Protein AF-A0A1L0BQW6-F1 (afdb_monomer)

pLDDT: mean 84.34, std 12.9, range [42.44, 96.75]

Radius of gyration: 17.59 Å; Cα contacts (8 Å, |Δi|>4): 128; chains: 1; bounding box: 41×40×47 Å

InterPro domains:
  IPR027417 P-loop containing nucleoside triphosphate hydrolase [G3DSA:3.40.50.300] (2-125)
  IPR031779 Shu complex, component Psy3 [PF16836] (14-110)

Sequence (128 aa):
MDILRGIPNDQDEEISKRHLNTLVVENISAFYWNLATLSSQEKFSWYKGLNNELAQIRKRYGCNVLVTGWDIDFDRGFNARRVIEKAPVALQDLTYLPGELFLGATRIIHYGETTLHFRDKKWRAIDE

Mean predicted aligned error: 7.52 Å

Nearest PDB structures (foldseek):
  3cr7-assembly1_B  TM=4.601E-01  e=2.654E+00  Penicillium chrysogenum
  3cr7-assembly2_D  TM=4.610E-01  e=2.654E+00  Penicillium chrysogenum
  2pez-assembly1_B  TM=4.451E-01  e=3.430E+00  Homo sapiens
  1vlc-assembly1_A-2  TM=3.176E-01  e=5.037E+00  Thermotoga maritima

Structure (mmCIF, N/CA/C/O backbone):
data_AF-A0A1L0BQW6-F1
#
_entry.id   AF-A0A1L0BQW6-F1
#
loop_
_atom_site.group_PDB
_atom_site.id
_atom_site.type_symbol
_atom_site.label_atom_id
_atom_site.label_alt_id
_atom_site.label_comp_id
_atom_site.label_asym_id
_atom_site.label_entity_id
_atom_site.label_seq_id
_atom_site.pdbx_PDB_ins_code
_atom_site.Cartn_x
_atom_site.Cartn_y
_atom_site.Cartn_z
_atom_site.occupancy
_atom_site.B_iso_or_equiv
_atom_site.auth_seq_id
_atom_site.auth_comp_id
_atom_site.auth_asym_id
_atom_site.auth_atom_id
_atom_site.pdbx_PDB_model_num
ATOM 1 N N . MET A 1 1 ? -1.206 24.190 19.398 1.00 42.44 1 MET A N 1
ATOM 2 C CA . MET A 1 1 ? -1.809 23.068 18.651 1.00 42.44 1 MET A CA 1
ATOM 3 C C . MET A 1 1 ? -3.072 23.610 18.031 1.00 42.44 1 MET A C 1
ATOM 5 O O . MET A 1 1 ? -3.998 23.918 18.771 1.00 42.44 1 MET A O 1
ATOM 9 N N . ASP A 1 2 ? -3.067 23.823 16.721 1.00 43.56 2 ASP A N 1
ATOM 10 C CA . ASP A 1 2 ? -4.254 24.310 16.028 1.00 43.56 2 ASP A CA 1
ATOM 11 C C . ASP A 1 2 ? -5.294 23.193 15.972 1.00 43.56 2 ASP A C 1
ATOM 13 O O . ASP A 1 2 ? -5.036 22.102 15.464 1.00 43.56 2 ASP A O 1
ATOM 17 N N . ILE A 1 3 ? -6.465 23.457 16.548 1.00 51.53 3 ILE A N 1
ATOM 18 C CA . ILE A 1 3 ? -7.619 22.567 16.459 1.00 51.53 3 ILE A CA 1
ATOM 19 C C . ILE A 1 3 ? -8.133 22.673 15.022 1.00 51.53 3 ILE A C 1
ATOM 21 O O . ILE A 1 3 ? -8.646 23.717 14.611 1.00 51.53 3 ILE A O 1
ATOM 25 N N . LEU A 1 4 ? -7.964 21.601 14.248 1.00 52.56 4 LEU A N 1
ATOM 26 C CA . LEU A 1 4 ? -8.501 21.493 12.895 1.00 52.56 4 LEU A CA 1
ATOM 27 C C . LEU A 1 4 ? -10.031 21.620 12.960 1.00 52.56 4 LEU A C 1
ATOM 29 O O . LEU A 1 4 ? -10.724 20.764 13.510 1.00 52.56 4 LEU A O 1
ATOM 33 N N . ARG A 1 5 ? -10.561 22.728 12.433 1.00 49.09 5 ARG A N 1
ATOM 34 C CA . ARG A 1 5 ? -12.000 23.018 12.440 1.00 49.09 5 ARG A CA 1
ATOM 35 C C . ARG A 1 5 ? -12.753 21.962 11.632 1.00 49.09 5 ARG A C 1
ATOM 37 O O . ARG A 1 5 ? -12.377 21.673 10.502 1.00 49.09 5 ARG A O 1
ATOM 44 N N . GLY A 1 6 ? -13.837 21.435 12.198 1.00 59.53 6 GLY A N 1
ATOM 45 C CA . GLY A 1 6 ? -14.693 20.443 11.538 1.00 59.53 6 GLY A CA 1
ATOM 46 C C . GLY A 1 6 ? -14.269 18.988 11.741 1.00 59.53 6 GLY A C 1
ATOM 47 O O . GLY A 1 6 ? -14.961 18.106 11.244 1.00 59.53 6 GLY A O 1
ATOM 48 N N . ILE A 1 7 ? -13.190 18.722 12.488 1.00 63.09 7 ILE A N 1
ATOM 49 C CA . ILE A 1 7 ? -12.905 17.377 12.992 1.00 63.09 7 ILE A CA 1
ATOM 50 C C . ILE A 1 7 ? -13.627 17.229 14.331 1.00 63.09 7 ILE A C 1
ATOM 52 O O . ILE A 1 7 ? -13.319 17.975 15.265 1.00 63.09 7 ILE A O 1
ATOM 56 N N . PRO A 1 8 ? -14.595 16.311 14.439 1.00 61.88 8 PRO A N 1
ATOM 57 C CA . PRO A 1 8 ? -15.250 16.074 15.707 1.00 61.88 8 PRO A CA 1
ATOM 58 C C . PRO A 1 8 ? -14.246 15.591 16.756 1.00 61.88 8 PRO A C 1
ATOM 60 O O . PRO A 1 8 ? -13.364 14.785 16.451 1.00 61.88 8 PRO A O 1
ATOM 63 N N . ASN A 1 9 ? -14.363 16.097 17.979 1.00 64.88 9 ASN A N 1
ATOM 64 C CA . ASN A 1 9 ? -13.507 15.679 19.082 1.00 64.88 9 ASN A CA 1
ATOM 65 C C . ASN A 1 9 ? -14.155 14.525 19.864 1.00 64.88 9 ASN A C 1
ATOM 67 O O . ASN A 1 9 ? -15.330 14.204 19.705 1.00 64.88 9 ASN A O 1
ATOM 71 N N . ASP A 1 10 ? -13.366 13.891 20.721 1.00 64.06 10 ASP A N 1
ATOM 72 C CA . ASP A 1 10 ? -13.779 12.792 21.597 1.00 64.06 10 ASP A CA 1
ATOM 73 C C . ASP A 1 10 ? -14.765 13.206 22.705 1.00 64.06 10 ASP A C 1
ATOM 75 O O . ASP A 1 10 ? -15.249 12.351 23.445 1.00 64.06 10 ASP A O 1
ATOM 79 N N . GLN A 1 11 ? -15.089 14.500 22.806 1.00 65.69 11 GLN A N 1
ATOM 80 C CA . GLN A 1 11 ? -16.112 15.025 23.712 1.00 65.69 11 GLN A CA 1
ATOM 81 C C . GLN A 1 11 ? -17.525 14.964 23.112 1.00 65.69 11 GLN A C 1
ATOM 83 O O . GLN A 1 11 ? -18.497 15.218 23.822 1.00 65.69 11 GLN A O 1
ATOM 88 N N . ASP A 1 12 ? -17.656 14.610 21.832 1.00 71.88 12 ASP A N 1
ATOM 89 C CA . ASP A 1 12 ? -18.947 14.365 21.199 1.00 71.88 12 ASP A CA 1
ATOM 90 C C . ASP A 1 12 ? -19.486 12.980 21.607 1.00 71.88 12 ASP A C 1
ATOM 92 O O . ASP A 1 12 ? -18.971 11.927 21.210 1.00 71.88 12 ASP A O 1
ATOM 96 N N . GLU A 1 13 ? -20.539 12.974 22.429 1.00 75.25 13 GLU A N 1
ATOM 97 C CA . GLU A 1 13 ? -21.199 11.756 22.908 1.00 75.25 13 GLU A CA 1
ATOM 98 C C . GLU A 1 13 ? -21.731 10.853 21.790 1.00 75.25 13 GLU A C 1
ATOM 100 O O . GLU A 1 13 ? -21.828 9.636 21.977 1.00 75.25 13 GLU A O 1
ATOM 105 N N . GLU A 1 14 ? -22.111 11.415 20.640 1.00 76.69 14 GLU A N 1
ATOM 106 C CA . GLU A 1 14 ? -22.549 10.590 19.518 1.00 76.69 14 GLU A CA 1
ATOM 107 C C . GLU A 1 14 ? -21.386 9.829 18.894 1.00 76.69 14 GLU A C 1
ATOM 109 O O . GLU A 1 14 ? -21.590 8.771 18.300 1.00 76.69 14 GLU A O 1
ATOM 114 N N . ILE A 1 15 ? -20.171 10.355 19.012 1.00 73.94 15 ILE A N 1
ATOM 115 C CA . ILE A 1 15 ? -18.970 9.789 18.403 1.00 73.94 15 ILE A CA 1
ATOM 116 C C . ILE A 1 15 ? -18.324 8.785 19.335 1.00 73.94 15 ILE A C 1
ATOM 118 O O . ILE A 1 15 ? -17.908 7.723 18.874 1.00 73.94 15 ILE A O 1
ATOM 122 N N . SER A 1 16 ? -18.335 9.051 20.641 1.00 74.81 16 SER A N 1
ATOM 123 C CA . SER A 1 16 ? -17.856 8.096 21.644 1.00 74.81 16 SER A CA 1
ATOM 124 C C . SER A 1 16 ? -18.653 6.783 21.652 1.00 74.81 16 SER A C 1
ATOM 126 O O . SER A 1 16 ? -18.116 5.739 22.020 1.00 74.81 16 SER A O 1
ATOM 128 N N . LYS A 1 17 ? -19.911 6.806 21.187 1.00 83.12 17 LYS A N 1
ATOM 129 C CA . LYS A 1 17 ? -20.774 5.620 21.031 1.00 83.12 17 LYS A CA 1
ATOM 130 C C . LYS A 1 17 ? -20.606 4.903 19.683 1.00 83.12 17 LYS A C 1
ATOM 132 O O . LYS A 1 17 ? -21.176 3.827 19.496 1.00 83.12 17 LYS A O 1
ATOM 137 N N . ARG A 1 18 ? -19.860 5.468 18.726 1.00 84.31 18 ARG A N 1
ATOM 138 C CA . ARG A 1 18 ? -19.668 4.874 17.392 1.00 84.31 18 ARG A CA 1
ATOM 139 C C . ARG A 1 18 ? -18.499 3.895 17.380 1.00 84.31 18 ARG A C 1
ATOM 141 O O . ARG A 1 18 ? -17.503 4.055 18.075 1.00 84.31 18 ARG A O 1
ATOM 148 N N . HIS A 1 19 ? -18.613 2.887 16.521 1.00 87.19 19 HIS A N 1
ATOM 149 C CA . HIS A 1 19 ? -17.546 1.933 16.246 1.00 87.19 19 HIS A CA 1
ATOM 150 C C . HIS A 1 19 ? -16.829 2.313 14.948 1.00 87.19 19 HIS A C 1
ATOM 152 O O . HIS A 1 19 ? -17.467 2.442 13.900 1.00 87.19 19 HIS A O 1
ATOM 158 N N . LEU A 1 20 ? -15.501 2.449 14.994 1.00 90.25 20 LEU A N 1
ATOM 159 C CA . LEU A 1 20 ? -14.702 2.657 13.788 1.00 90.25 20 LEU A CA 1
ATOM 160 C C . LEU A 1 20 ? -14.769 1.395 12.919 1.00 90.25 20 LEU A C 1
ATOM 162 O O . LEU A 1 20 ? -14.152 0.383 13.229 1.00 90.25 20 LEU A O 1
ATOM 166 N N . ASN A 1 21 ? -15.526 1.438 11.824 1.00 94.94 21 ASN A N 1
ATOM 167 C CA . ASN A 1 21 ? -15.643 0.293 10.923 1.00 94.94 21 ASN A CA 1
ATOM 168 C C . ASN A 1 21 ? -14.443 0.172 9.975 1.00 94.94 21 ASN A C 1
ATOM 170 O O . ASN A 1 21 ? -13.903 -0.920 9.816 1.00 94.94 21 ASN A O 1
ATOM 174 N N . THR A 1 22 ? -14.029 1.277 9.353 1.00 96.38 22 THR A N 1
ATOM 175 C CA . THR A 1 22 ? -12.974 1.290 8.333 1.00 96.38 22 THR A CA 1
ATOM 176 C C . THR A 1 22 ? -12.160 2.577 8.427 1.00 96.38 22 THR A C 1
ATOM 178 O O . THR A 1 22 ? -12.727 3.665 8.500 1.00 96.38 22 THR A O 1
ATOM 181 N N . LEU A 1 23 ? -10.835 2.449 8.401 1.00 96.19 23 LEU A N 1
ATOM 182 C CA . LEU A 1 23 ? -9.896 3.539 8.159 1.00 96.19 23 LEU A CA 1
ATOM 183 C C . LEU A 1 23 ? -9.465 3.497 6.690 1.00 96.19 23 LEU A C 1
ATOM 185 O O . LEU A 1 23 ? -8.944 2.481 6.229 1.00 96.19 23 LEU A O 1
ATOM 189 N N . VAL A 1 24 ? -9.649 4.606 5.977 1.00 96.25 24 VAL A N 1
ATOM 190 C CA . VAL A 1 24 ? -9.150 4.785 4.609 1.00 96.25 24 VAL A CA 1
ATOM 191 C C . VAL A 1 24 ? -7.977 5.759 4.641 1.00 96.25 24 VAL A C 1
ATOM 193 O O . VAL A 1 24 ? -8.102 6.863 5.167 1.00 96.25 24 VAL A O 1
ATOM 196 N N . VAL A 1 25 ? -6.838 5.339 4.096 1.00 94.75 25 VAL A N 1
ATOM 197 C CA . VAL A 1 25 ? -5.645 6.168 3.909 1.00 94.75 25 VAL A CA 1
ATOM 198 C C . VAL A 1 25 ? -5.463 6.394 2.417 1.00 94.75 25 VAL A C 1
ATOM 200 O O . VAL A 1 25 ? -5.065 5.484 1.689 1.00 94.75 25 VAL A O 1
ATOM 203 N N . GLU A 1 26 ? -5.759 7.612 1.978 1.00 92.50 26 GLU A N 1
ATOM 204 C CA . GLU A 1 26 ? -5.745 8.013 0.575 1.00 92.50 26 GLU A CA 1
ATOM 205 C C . GLU A 1 26 ? -5.000 9.350 0.418 1.00 92.50 26 GLU A C 1
ATOM 207 O O . GLU A 1 26 ? -5.313 10.308 1.120 1.00 92.50 26 GLU A O 1
ATOM 212 N N . ASN A 1 27 ? -3.988 9.496 -0.444 1.00 89.50 27 ASN A N 1
ATOM 213 C CA . ASN A 1 27 ? -3.287 8.506 -1.273 1.00 89.50 27 ASN A CA 1
ATOM 214 C C . ASN A 1 27 ? -1.810 8.444 -0.848 1.00 89.50 27 ASN A C 1
ATOM 216 O O . ASN A 1 27 ? -1.149 9.477 -0.734 1.00 89.50 27 ASN A O 1
ATOM 220 N N . ILE A 1 28 ? -1.274 7.243 -0.625 1.00 91.69 28 ILE A N 1
ATOM 221 C CA . ILE A 1 28 ? 0.085 7.086 -0.098 1.00 91.69 28 ILE A CA 1
ATOM 222 C C . ILE A 1 28 ? 1.189 7.452 -1.107 1.00 91.69 28 ILE A C 1
ATOM 224 O O . ILE A 1 28 ? 2.270 7.876 -0.691 1.00 91.69 28 ILE A O 1
ATOM 228 N N . SER A 1 29 ? 0.914 7.390 -2.415 1.00 89.44 29 SER A N 1
ATOM 229 C CA . SER A 1 29 ? 1.831 7.866 -3.462 1.00 89.44 29 SER A CA 1
ATOM 230 C C . SER A 1 29 ? 2.107 9.367 -3.357 1.00 89.44 29 SER A C 1
ATOM 232 O O . SER A 1 29 ? 3.174 9.816 -3.770 1.00 89.44 29 SER A O 1
ATOM 234 N N . ALA A 1 30 ? 1.239 10.151 -2.703 1.00 87.75 30 ALA A N 1
ATOM 235 C CA . ALA A 1 30 ? 1.486 11.577 -2.467 1.00 87.75 30 ALA A CA 1
ATOM 236 C C . ALA A 1 30 ? 2.776 11.845 -1.665 1.00 87.75 30 ALA A C 1
ATOM 238 O O . ALA A 1 30 ? 3.382 12.909 -1.788 1.00 87.75 30 ALA A O 1
ATOM 239 N N . PHE A 1 31 ? 3.229 10.876 -0.862 1.00 87.69 31 PHE A N 1
ATOM 240 C CA . PHE A 1 31 ? 4.469 10.984 -0.093 1.00 87.69 31 PHE A CA 1
ATOM 241 C C . PHE A 1 31 ? 5.693 10.473 -0.854 1.00 87.69 31 PHE A C 1
ATOM 243 O O . PHE A 1 31 ? 6.818 10.752 -0.435 1.00 87.69 31 PHE A O 1
ATOM 250 N N . TYR A 1 32 ? 5.504 9.749 -1.962 1.00 84.19 32 TYR A N 1
ATOM 251 C CA . TYR A 1 32 ? 6.583 9.060 -2.666 1.00 84.19 32 TYR A CA 1
ATOM 252 C C . TYR A 1 32 ? 7.725 10.009 -3.031 1.00 84.19 32 TYR A C 1
ATOM 254 O O . TYR A 1 32 ? 8.870 9.754 -2.666 1.00 84.19 32 TYR A O 1
ATOM 262 N N . TRP A 1 33 ? 7.416 11.139 -3.671 1.00 82.25 33 TRP A N 1
ATOM 263 C CA . TRP A 1 33 ? 8.427 12.097 -4.124 1.00 82.25 33 TRP A CA 1
ATOM 264 C C . TRP A 1 33 ? 9.182 12.774 -2.980 1.00 82.25 33 TRP A C 1
ATOM 266 O O . TRP A 1 33 ? 10.390 12.984 -3.082 1.00 82.25 33 TRP A O 1
ATOM 276 N N . ASN A 1 34 ? 8.508 13.037 -1.859 1.00 87.12 34 ASN A N 1
ATOM 277 C CA . ASN A 1 34 ? 9.161 13.581 -0.667 1.00 87.12 34 ASN A CA 1
ATOM 278 C C . ASN A 1 34 ? 10.141 12.557 -0.079 1.00 87.12 34 ASN A C 1
ATOM 280 O O . ASN A 1 34 ? 11.285 12.882 0.240 1.00 87.12 34 ASN A O 1
ATOM 284 N N . LEU A 1 35 ? 9.712 11.296 0.001 1.00 88.06 35 LEU A N 1
ATOM 285 C CA . LEU A 1 35 ? 10.513 10.196 0.532 1.00 88.06 35 LEU A CA 1
ATOM 286 C C . LEU A 1 35 ? 11.604 9.733 -0.444 1.00 88.06 35 LEU A C 1
ATOM 288 O O . LEU A 1 35 ? 12.587 9.130 -0.019 1.00 88.06 35 LEU A O 1
ATOM 292 N N . ALA A 1 36 ? 11.475 10.025 -1.741 1.00 84.69 36 ALA A N 1
ATOM 293 C CA . ALA A 1 36 ? 12.435 9.626 -2.765 1.00 84.69 36 ALA A CA 1
ATOM 294 C C . ALA A 1 36 ? 13.842 10.179 -2.492 1.00 84.69 36 ALA A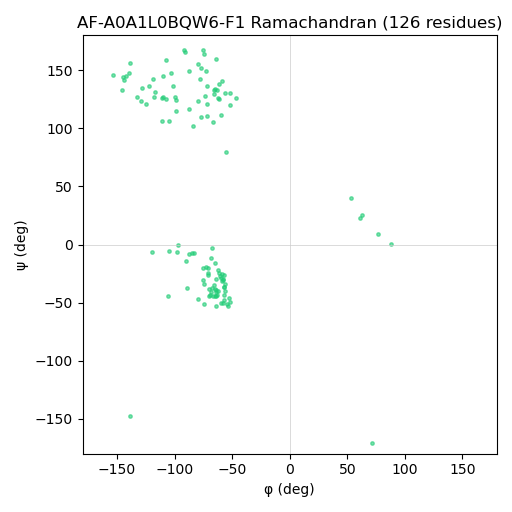 C 1
ATOM 296 O O . ALA A 1 36 ? 14.818 9.489 -2.798 1.00 84.69 36 ALA A O 1
ATOM 297 N N . THR A 1 37 ? 13.926 11.357 -1.864 1.00 88.56 37 THR A N 1
ATOM 298 C CA . THR A 1 37 ? 15.175 12.042 -1.482 1.00 88.56 37 THR A CA 1
ATOM 299 C C . THR A 1 37 ? 15.926 11.376 -0.328 1.00 88.56 37 THR A C 1
ATOM 301 O O . THR A 1 37 ? 17.127 11.592 -0.176 1.00 88.56 37 THR A O 1
ATOM 304 N N . LEU A 1 38 ? 15.242 10.554 0.469 1.00 90.75 38 LEU A N 1
ATOM 305 C CA . LEU A 1 38 ? 15.838 9.853 1.600 1.00 90.75 38 LEU A CA 1
ATOM 306 C C . LEU A 1 38 ? 16.715 8.683 1.127 1.00 90.75 38 LEU A C 1
ATOM 308 O O . LEU A 1 38 ? 16.591 8.182 0.001 1.00 90.75 38 LEU A O 1
ATOM 312 N N . SER A 1 39 ? 17.570 8.179 2.014 1.00 92.31 39 SER A N 1
ATOM 313 C CA . SER A 1 39 ? 18.271 6.917 1.773 1.00 92.31 39 SER A CA 1
ATOM 314 C C . SER A 1 39 ? 17.287 5.739 1.691 1.00 92.31 39 SER A C 1
ATOM 316 O O . SER A 1 39 ? 16.157 5.791 2.188 1.00 92.31 39 SER A O 1
ATOM 318 N N . SER A 1 40 ? 17.711 4.629 1.079 1.00 88.56 40 SER A N 1
ATOM 319 C CA . SER A 1 40 ? 16.892 3.409 1.013 1.00 88.56 40 SER A CA 1
ATOM 320 C C . SER A 1 40 ? 16.495 2.896 2.401 1.00 88.56 40 SER A C 1
ATOM 322 O O . SER A 1 40 ? 15.369 2.442 2.581 1.00 88.56 40 SER A O 1
ATOM 324 N N . GLN A 1 41 ? 17.384 3.018 3.394 1.00 91.06 41 GLN A N 1
ATOM 325 C CA . GLN A 1 41 ? 17.127 2.577 4.767 1.00 91.06 41 GLN A CA 1
ATOM 326 C C . GLN A 1 41 ? 16.084 3.453 5.478 1.00 91.06 41 GLN A C 1
ATOM 328 O O . GLN A 1 41 ? 15.249 2.944 6.230 1.00 91.06 41 GLN A O 1
ATOM 333 N N . GLU A 1 42 ? 16.107 4.763 5.241 1.00 92.75 42 GLU A N 1
ATOM 334 C CA . GLU A 1 42 ? 15.122 5.695 5.796 1.00 92.75 42 GLU A CA 1
ATOM 335 C C . GLU A 1 42 ? 13.748 5.493 5.157 1.00 92.75 42 GLU A C 1
ATOM 337 O O . GLU A 1 42 ? 12.760 5.373 5.881 1.00 92.75 42 GLU A O 1
ATOM 342 N N . LYS A 1 43 ? 13.689 5.340 3.823 1.00 89.94 43 LYS A N 1
ATOM 343 C CA . LYS A 1 43 ? 12.459 4.952 3.108 1.00 89.94 43 LYS A CA 1
ATOM 344 C C . LYS A 1 43 ? 11.873 3.670 3.684 1.00 89.94 43 LYS A C 1
ATOM 346 O O . LYS A 1 43 ? 10.712 3.650 4.086 1.00 89.94 43 LYS A O 1
ATOM 351 N N . PHE A 1 44 ? 12.693 2.623 3.777 1.00 89.06 44 PHE A N 1
ATOM 352 C CA . PHE A 1 44 ? 12.307 1.339 4.360 1.00 89.06 44 PHE A CA 1
ATOM 353 C C . PHE A 1 44 ? 11.697 1.521 5.755 1.00 89.06 44 PHE A C 1
ATOM 355 O O . PHE A 1 44 ? 10.611 1.018 6.041 1.00 89.06 44 PHE A O 1
ATOM 362 N N . SER A 1 45 ? 12.384 2.273 6.618 1.00 92.50 45 SER A N 1
ATOM 363 C CA . SER A 1 45 ? 11.962 2.488 8.004 1.00 92.50 45 SER A CA 1
ATOM 364 C C . SER A 1 45 ? 10.649 3.265 8.088 1.00 92.50 45 SER A C 1
ATOM 366 O O . SER A 1 45 ? 9.797 2.916 8.903 1.00 92.50 45 SER A O 1
ATOM 368 N N . TRP A 1 46 ? 10.449 4.255 7.214 1.00 92.94 46 TRP A N 1
ATOM 369 C CA . TRP A 1 46 ? 9.217 5.037 7.145 1.00 92.94 46 TRP A CA 1
ATOM 370 C C . TRP A 1 46 ? 8.013 4.174 6.744 1.00 92.94 46 TRP A C 1
ATOM 372 O O . TRP A 1 46 ? 7.028 4.116 7.479 1.00 92.94 46 TRP A O 1
ATOM 382 N N . TYR A 1 47 ? 8.108 3.432 5.633 1.00 92.00 47 TYR A N 1
ATOM 383 C CA . TYR A 1 47 ? 6.996 2.600 5.148 1.00 92.00 47 TYR A CA 1
ATOM 384 C C . TYR A 1 47 ? 6.698 1.421 6.078 1.00 92.00 47 TYR A C 1
ATOM 386 O O . TYR A 1 47 ? 5.532 1.095 6.312 1.00 92.00 47 TYR A O 1
ATOM 394 N N . LYS A 1 48 ? 7.735 0.814 6.668 1.00 92.00 48 LYS A N 1
ATOM 395 C CA . LYS A 1 48 ? 7.564 -0.208 7.707 1.00 92.00 48 LYS A CA 1
ATOM 396 C C . LYS A 1 48 ? 6.906 0.371 8.961 1.00 92.00 48 LYS A C 1
ATOM 398 O O . LYS A 1 48 ? 6.039 -0.277 9.542 1.00 92.00 48 LYS A O 1
ATOM 403 N N . GLY A 1 49 ? 7.300 1.579 9.368 1.00 93.69 49 GLY A N 1
ATOM 404 C CA . GLY A 1 49 ? 6.685 2.310 10.475 1.00 93.69 49 GLY A CA 1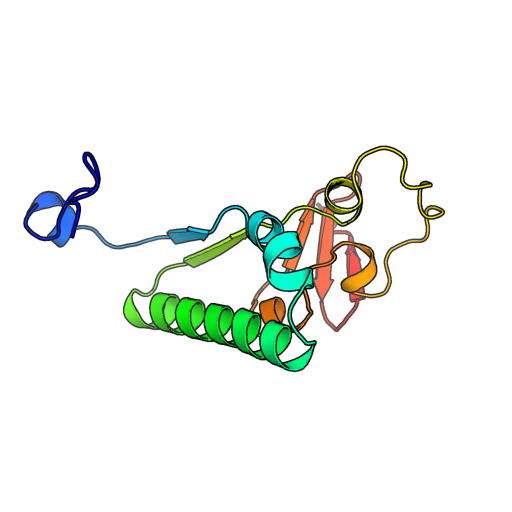
ATOM 405 C C . GLY A 1 49 ? 5.197 2.541 10.234 1.00 93.69 49 GLY A C 1
ATOM 406 O O . GLY A 1 49 ? 4.380 2.150 11.062 1.00 93.69 49 GLY A O 1
ATOM 407 N N . LEU A 1 50 ? 4.838 3.057 9.057 1.00 92.94 50 LEU A N 1
ATOM 408 C CA . LEU A 1 50 ? 3.443 3.232 8.663 1.00 92.94 50 LEU A CA 1
ATOM 409 C C . LEU A 1 50 ? 2.663 1.910 8.697 1.00 92.94 50 LEU A C 1
ATOM 411 O O . LEU A 1 50 ? 1.584 1.858 9.280 1.00 92.94 50 LEU A O 1
ATOM 415 N N . ASN A 1 51 ? 3.205 0.832 8.120 1.00 93.50 51 ASN A N 1
ATOM 416 C CA . ASN A 1 51 ? 2.548 -0.477 8.153 1.00 93.50 51 ASN A CA 1
ATOM 417 C C . ASN A 1 51 ? 2.282 -0.942 9.601 1.00 93.50 51 ASN A C 1
ATOM 419 O O . ASN A 1 51 ? 1.176 -1.388 9.912 1.00 93.50 51 ASN A O 1
ATOM 423 N N . ASN A 1 52 ? 3.259 -0.768 10.499 1.00 94.50 52 ASN A N 1
ATOM 424 C CA . ASN A 1 52 ? 3.116 -1.111 11.914 1.00 94.50 52 ASN A CA 1
ATOM 425 C C . ASN A 1 52 ? 2.029 -0.281 12.612 1.00 94.50 52 ASN A C 1
ATOM 427 O O . ASN A 1 52 ? 1.243 -0.842 13.375 1.00 94.50 52 ASN A O 1
ATOM 431 N N . GLU A 1 53 ? 1.962 1.028 12.362 1.00 95.06 53 GLU A N 1
ATOM 432 C CA . GLU A 1 53 ? 0.922 1.897 12.931 1.00 95.06 53 GLU A CA 1
ATOM 433 C C . GLU A 1 53 ? -0.473 1.499 12.435 1.00 95.06 53 GLU A C 1
ATOM 435 O O . GLU A 1 53 ? -1.404 1.336 13.226 1.00 95.06 53 GLU A O 1
ATOM 440 N N . LEU A 1 54 ? -0.615 1.225 11.137 1.00 95.12 54 LEU A N 1
ATOM 441 C CA . LEU A 1 54 ? -1.874 0.749 10.563 1.00 95.12 54 LEU A CA 1
ATOM 442 C C . LEU A 1 54 ? -2.301 -0.601 11.153 1.00 95.12 54 LEU A C 1
ATOM 444 O O . LEU A 1 54 ? -3.476 -0.797 11.469 1.00 95.12 54 LEU A O 1
ATOM 448 N N . ALA A 1 55 ? -1.356 -1.520 11.366 1.00 94.25 55 ALA A N 1
ATOM 449 C CA . ALA A 1 55 ? -1.625 -2.794 12.025 1.00 94.25 55 ALA A CA 1
ATOM 450 C C . ALA A 1 55 ? -2.062 -2.610 13.490 1.00 94.25 55 ALA A C 1
ATOM 452 O O . ALA A 1 55 ? -2.975 -3.303 13.954 1.00 94.25 55 ALA A O 1
ATOM 453 N N . GLN A 1 56 ? -1.450 -1.666 14.213 1.00 95.69 56 GLN A N 1
ATOM 454 C CA . GLN A 1 56 ? -1.842 -1.319 15.579 1.00 95.69 56 GLN A CA 1
ATOM 455 C C . GLN A 1 56 ? -3.250 -0.723 15.633 1.00 95.69 56 GLN A C 1
ATOM 457 O O . GLN A 1 56 ? -4.045 -1.155 16.468 1.00 95.69 56 GLN A O 1
ATOM 462 N N . ILE A 1 57 ? -3.593 0.196 14.726 1.00 94.38 57 ILE A N 1
ATOM 463 C CA . ILE A 1 57 ? -4.943 0.768 14.615 1.00 94.38 57 ILE A CA 1
ATOM 464 C C . ILE A 1 57 ? -5.960 -0.341 14.330 1.00 94.38 57 ILE A C 1
ATOM 466 O O . ILE A 1 57 ? -6.936 -0.476 15.071 1.00 94.38 57 ILE A O 1
ATOM 470 N N . ARG A 1 58 ? -5.693 -1.194 13.330 1.00 95.06 58 ARG A N 1
ATOM 471 C CA . ARG A 1 58 ? -6.544 -2.346 12.991 1.00 95.06 58 ARG A CA 1
ATOM 472 C C . ARG A 1 58 ? -6.813 -3.224 14.211 1.00 95.06 58 ARG A C 1
ATOM 474 O O . ARG A 1 58 ? -7.947 -3.613 14.464 1.00 95.06 58 ARG A O 1
ATOM 481 N N . LYS A 1 59 ? -5.765 -3.530 14.984 1.00 94.75 59 LYS A N 1
ATOM 482 C CA . LYS A 1 59 ? -5.858 -4.364 16.190 1.00 94.75 59 LYS A CA 1
ATOM 483 C C . LYS A 1 59 ? -6.608 -3.666 17.325 1.00 94.75 59 LYS A C 1
ATOM 485 O O . LYS A 1 59 ? -7.406 -4.309 17.996 1.00 94.75 59 LYS A O 1
ATOM 490 N N . ARG A 1 60 ? -6.330 -2.382 17.562 1.00 94.56 60 ARG A N 1
ATOM 491 C CA . ARG A 1 60 ? -6.905 -1.605 18.667 1.00 94.56 60 ARG A CA 1
ATOM 492 C C . ARG A 1 60 ? -8.396 -1.357 18.480 1.00 94.56 60 ARG A C 1
ATOM 494 O O . ARG A 1 60 ? -9.136 -1.435 19.452 1.00 94.56 60 ARG A O 1
ATOM 5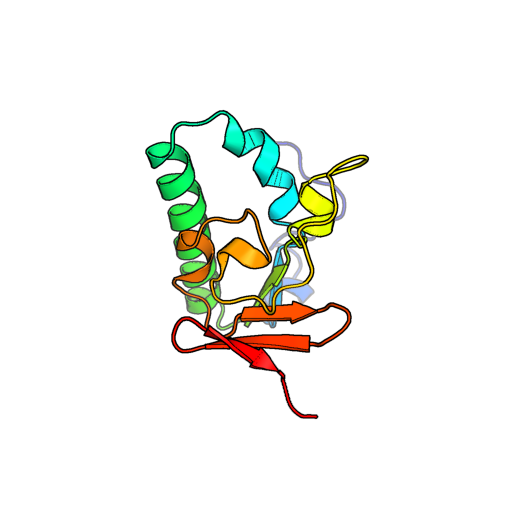0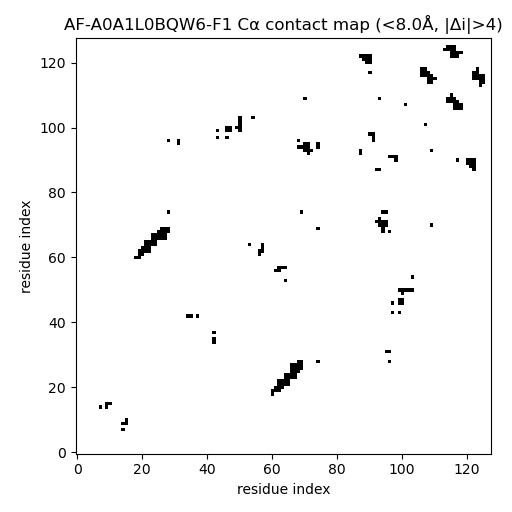1 N N . TYR A 1 61 ? -8.810 -1.052 17.254 1.00 92.75 61 TYR A N 1
ATOM 502 C CA . TYR A 1 61 ? -10.185 -0.659 16.949 1.00 92.75 61 TYR A CA 1
ATOM 503 C C . TYR A 1 61 ? -11.001 -1.755 16.262 1.00 92.75 61 TYR A C 1
ATOM 505 O O . TYR A 1 61 ? -12.184 -1.552 16.032 1.00 92.75 61 TYR A O 1
ATOM 513 N N . GLY A 1 62 ? -10.398 -2.896 15.907 1.00 94.06 62 GLY A N 1
ATOM 514 C CA . GLY A 1 62 ? -11.101 -3.975 15.202 1.00 94.06 62 GLY A CA 1
ATOM 515 C C . GLY A 1 62 ? -11.646 -3.557 13.832 1.00 94.06 62 GLY A C 1
ATOM 516 O O . GLY A 1 62 ? -12.597 -4.160 13.340 1.00 94.06 62 GLY A O 1
ATOM 517 N N . CYS A 1 63 ? -11.078 -2.510 13.231 1.00 95.88 63 CYS A N 1
ATOM 518 C CA . CYS A 1 63 ? -11.556 -1.921 11.987 1.00 95.88 63 CYS A CA 1
ATOM 519 C C . CYS A 1 63 ? -10.882 -2.541 10.756 1.00 95.88 63 CYS A C 1
ATOM 521 O O . CYS A 1 63 ? -9.841 -3.191 10.855 1.00 95.88 63 CYS A O 1
ATOM 523 N N . ASN A 1 64 ? -11.444 -2.301 9.574 1.00 96.75 64 ASN A N 1
ATOM 524 C CA . ASN A 1 64 ? -10.742 -2.516 8.313 1.00 96.75 64 ASN A CA 1
ATOM 525 C C . ASN A 1 64 ? -9.751 -1.374 8.065 1.00 96.75 64 ASN A C 1
ATOM 527 O O . ASN A 1 64 ? -9.987 -0.238 8.471 1.00 96.75 64 ASN A O 1
ATOM 531 N N . VAL A 1 65 ? -8.670 -1.659 7.343 1.00 96.62 65 VAL A N 1
ATOM 532 C CA . VAL A 1 65 ? -7.743 -0.631 6.862 1.00 96.62 65 VAL A CA 1
ATOM 533 C C . VAL A 1 65 ? -7.609 -0.776 5.356 1.00 96.62 65 VAL A C 1
ATOM 535 O O . VAL A 1 65 ? -7.199 -1.832 4.872 1.00 96.62 65 VAL A O 1
ATOM 538 N N . LEU A 1 66 ? -7.954 0.286 4.634 1.00 96.56 66 LEU A N 1
ATOM 539 C CA . LEU A 1 66 ? -7.763 0.412 3.197 1.00 96.56 66 LEU A CA 1
ATOM 540 C C . LEU A 1 66 ? -6.691 1.470 2.945 1.00 96.56 66 LEU A C 1
ATOM 542 O O . LEU A 1 66 ? -6.803 2.592 3.432 1.00 96.56 66 LEU A O 1
ATOM 546 N N . VAL A 1 67 ? -5.661 1.113 2.185 1.00 95.38 67 VAL A N 1
ATOM 547 C CA . VAL A 1 67 ? -4.613 2.043 1.754 1.00 95.38 67 VAL A CA 1
ATOM 548 C C . VAL A 1 67 ? -4.657 2.108 0.240 1.00 95.38 67 VAL A C 1
ATOM 550 O O . VAL A 1 67 ? -4.614 1.063 -0.411 1.00 95.38 67 VAL A O 1
ATOM 553 N N . THR A 1 68 ? -4.747 3.314 -0.309 1.00 95.25 68 THR A N 1
ATOM 554 C CA . THR A 1 68 ? -4.733 3.532 -1.756 1.00 95.25 68 THR A CA 1
ATOM 555 C C . THR A 1 68 ? -3.433 4.202 -2.181 1.00 95.25 68 THR A C 1
ATOM 557 O O . THR A 1 68 ? -2.837 4.992 -1.446 1.00 95.25 68 THR A O 1
ATOM 560 N N . GLY A 1 69 ? -2.974 3.828 -3.369 1.00 93.56 69 GLY A N 1
ATOM 561 C CA . GLY A 1 69 ? -1.779 4.327 -4.031 1.00 93.56 69 GLY A CA 1
ATOM 562 C C . GLY A 1 69 ? -2.087 4.531 -5.506 1.00 93.56 69 GLY A C 1
ATOM 563 O O . GLY A 1 69 ? -3.012 3.909 -6.033 1.00 93.56 69 GLY A O 1
ATOM 564 N N . TRP A 1 70 ? -1.338 5.403 -6.164 1.00 91.50 70 TRP A N 1
ATOM 565 C CA . TRP A 1 70 ? -1.353 5.467 -7.618 1.00 91.50 70 TRP A CA 1
ATOM 566 C C . TRP A 1 70 ? -0.490 4.357 -8.219 1.00 91.50 70 TRP A C 1
ATOM 568 O O . TRP A 1 70 ? 0.409 3.811 -7.566 1.00 91.50 70 TRP A O 1
ATOM 578 N N . ASP A 1 71 ? -0.813 3.989 -9.455 1.00 89.50 71 ASP A N 1
ATOM 579 C CA . ASP A 1 71 ? 0.020 3.077 -10.220 1.00 89.50 71 ASP A CA 1
ATOM 580 C C . ASP A 1 71 ? 1.283 3.791 -10.729 1.00 89.50 71 ASP A C 1
ATOM 582 O O . ASP A 1 71 ? 1.429 5.019 -10.689 1.00 89.50 71 ASP A O 1
ATOM 586 N N . ILE A 1 72 ? 2.225 2.990 -11.214 1.00 87.62 72 ILE A N 1
ATOM 587 C CA . ILE A 1 72 ? 3.485 3.481 -11.775 1.00 87.62 72 ILE A CA 1
ATOM 588 C C . ILE A 1 72 ? 3.272 4.404 -12.985 1.00 87.62 72 ILE A C 1
ATOM 590 O O . ILE A 1 72 ? 4.101 5.272 -13.264 1.00 87.62 72 ILE A O 1
ATOM 594 N N . ASP A 1 73 ? 2.166 4.219 -13.705 1.00 84.69 73 ASP A N 1
ATOM 595 C CA . ASP A 1 73 ? 1.837 4.939 -14.927 1.00 84.69 73 ASP A CA 1
ATOM 596 C C . ASP A 1 73 ? 1.401 6.377 -14.652 1.00 84.69 73 ASP A C 1
ATOM 598 O O . ASP A 1 73 ? 1.727 7.276 -15.437 1.00 84.69 73 ASP A O 1
ATOM 602 N N . PHE A 1 74 ? 0.730 6.596 -13.525 1.00 85.50 74 PHE A N 1
ATOM 603 C CA . PHE A 1 74 ? 0.470 7.912 -12.976 1.00 85.50 74 PHE A CA 1
ATOM 604 C C . PHE A 1 74 ? 1.738 8.497 -12.345 1.00 85.50 74 PHE A C 1
ATOM 606 O O . PHE A 1 74 ? 2.132 9.617 -12.682 1.00 85.50 74 PHE A O 1
ATOM 613 N N . ASP A 1 75 ? 2.408 7.743 -11.463 1.00 82.38 75 ASP A N 1
ATOM 614 C CA . ASP A 1 75 ? 3.523 8.281 -10.679 1.00 82.38 75 ASP A CA 1
ATOM 615 C C . ASP A 1 75 ? 4.716 8.693 -11.557 1.00 82.38 75 ASP A C 1
ATOM 617 O O . ASP A 1 75 ? 5.405 9.650 -11.222 1.00 82.38 75 ASP A O 1
ATOM 621 N N . ARG A 1 76 ? 4.952 8.051 -12.712 1.00 80.75 76 ARG A N 1
ATOM 622 C CA . ARG A 1 76 ? 6.028 8.436 -13.655 1.00 80.75 76 ARG A CA 1
ATOM 623 C C . ARG A 1 76 ? 5.839 9.819 -14.297 1.00 80.75 76 ARG A C 1
ATOM 625 O O . ARG A 1 76 ? 6.792 10.358 -14.862 1.00 80.75 76 ARG A O 1
ATOM 632 N N . GLY A 1 77 ? 4.633 10.382 -14.231 1.00 77.81 77 GLY A N 1
ATOM 633 C CA . GLY A 1 77 ? 4.311 11.703 -14.759 1.00 77.81 77 GLY A CA 1
ATOM 634 C C . GLY A 1 77 ? 4.275 11.808 -16.291 1.00 77.81 77 GLY A C 1
ATOM 635 O O . GLY A 1 77 ? 4.313 10.829 -17.039 1.00 77.81 77 GLY A O 1
ATOM 636 N N . PHE A 1 78 ? 4.166 13.049 -16.769 1.00 61.84 78 PHE A N 1
ATOM 637 C CA . PHE A 1 78 ? 4.019 13.384 -18.187 1.00 61.84 78 PHE A CA 1
ATOM 638 C C . PHE A 1 78 ? 5.337 13.157 -18.960 1.00 61.84 78 PHE A C 1
ATOM 640 O O . PHE A 1 78 ? 6.397 13.572 -18.501 1.00 61.84 78 PHE A O 1
ATOM 647 N N . ASN A 1 79 ? 5.269 12.549 -20.154 1.00 58.44 79 ASN A N 1
ATOM 648 C CA . ASN A 1 79 ? 6.390 12.188 -21.055 1.00 58.44 79 ASN A CA 1
ATOM 649 C C . ASN A 1 79 ? 7.250 10.962 -20.698 1.00 58.44 79 ASN A C 1
ATOM 651 O O . ASN A 1 79 ? 8.248 10.703 -21.381 1.00 58.44 79 ASN A O 1
ATOM 655 N N . ALA A 1 80 ? 6.877 10.152 -19.710 1.00 68.88 80 ALA A N 1
ATOM 656 C CA . ALA A 1 80 ? 7.515 8.849 -19.565 1.00 68.88 80 ALA A CA 1
ATOM 657 C C . ALA A 1 80 ? 7.160 7.957 -20.770 1.00 68.88 80 ALA A C 1
ATOM 659 O O . ALA A 1 80 ? 5.991 7.823 -21.140 1.00 68.88 80 ALA A O 1
ATOM 660 N N . ARG A 1 81 ? 8.167 7.346 -21.413 1.00 64.44 81 ARG A N 1
ATOM 661 C CA . ARG A 1 81 ? 7.919 6.342 -22.460 1.00 64.44 81 ARG A CA 1
ATOM 662 C C . ARG A 1 81 ? 7.051 5.241 -21.855 1.00 64.44 81 ARG A C 1
ATOM 664 O O . ARG A 1 81 ? 7.403 4.728 -20.794 1.00 64.44 81 ARG A O 1
ATOM 671 N N . ARG A 1 82 ? 5.955 4.870 -22.530 1.00 60.06 82 ARG A N 1
ATOM 672 C CA . ARG A 1 82 ? 5.172 3.690 -22.142 1.00 60.06 82 ARG A CA 1
ATOM 673 C C . ARG A 1 82 ? 6.132 2.511 -22.028 1.00 60.06 82 ARG A C 1
ATOM 675 O O . ARG A 1 82 ? 6.838 2.188 -22.987 1.00 60.06 82 ARG A O 1
ATOM 682 N N . VAL A 1 83 ? 6.197 1.921 -20.840 1.00 59.28 83 VAL A N 1
ATOM 683 C CA . VAL A 1 83 ? 6.884 0.647 -20.656 1.00 59.28 83 VAL A CA 1
ATOM 684 C C . VAL A 1 83 ? 6.117 -0.347 -21.518 1.00 59.28 83 VAL A C 1
ATOM 686 O O . VAL A 1 83 ? 4.894 -0.400 -21.451 1.00 59.28 83 VAL A O 1
ATOM 689 N N . ILE A 1 84 ? 6.828 -1.042 -22.406 1.00 55.25 84 ILE A N 1
ATOM 690 C CA . ILE A 1 84 ? 6.251 -2.047 -23.306 1.00 55.25 84 ILE A CA 1
ATOM 691 C C . ILE A 1 84 ? 5.342 -2.962 -22.479 1.00 55.25 84 ILE A C 1
ATOM 693 O O . ILE A 1 84 ? 5.814 -3.508 -21.481 1.00 55.25 84 ILE A O 1
ATOM 697 N N . GLU A 1 85 ? 4.082 -3.097 -22.908 1.00 62.81 85 GLU A N 1
ATOM 698 C CA . GLU A 1 85 ? 2.998 -3.880 -22.296 1.00 62.81 85 GLU A CA 1
ATOM 699 C C . GLU A 1 85 ? 3.411 -5.347 -22.109 1.00 62.81 85 GLU A C 1
ATOM 701 O O . GLU A 1 85 ? 3.107 -6.234 -22.905 1.00 62.81 85 GLU A O 1
ATOM 706 N N . LYS A 1 86 ? 4.175 -5.619 -21.057 1.00 68.94 86 LYS A N 1
ATOM 707 C CA . LYS A 1 86 ? 4.395 -6.966 -20.553 1.00 68.94 86 LYS A CA 1
ATOM 708 C C . LYS A 1 86 ? 3.497 -7.135 -19.348 1.00 68.94 86 LYS A C 1
ATOM 710 O O . LYS A 1 86 ? 3.419 -6.245 -18.505 1.00 68.94 86 LYS A O 1
ATOM 715 N N . ALA A 1 87 ? 2.837 -8.287 -19.274 1.00 81.25 87 ALA A N 1
ATOM 716 C CA . ALA A 1 87 ? 2.068 -8.652 -18.097 1.00 81.25 87 ALA A CA 1
ATOM 717 C C . ALA A 1 87 ? 2.956 -8.503 -16.845 1.00 81.25 87 ALA A C 1
ATOM 719 O O . ALA A 1 87 ? 4.091 -8.997 -16.858 1.00 81.25 87 ALA A O 1
ATOM 720 N N . PRO A 1 88 ? 2.477 -7.820 -15.793 1.00 87.44 88 PRO A N 1
ATOM 721 C CA . PRO A 1 88 ? 3.283 -7.540 -14.615 1.00 87.44 88 PRO A CA 1
ATOM 722 C C . PRO A 1 88 ? 3.614 -8.852 -13.894 1.00 87.44 88 PRO A C 1
ATOM 724 O O . PRO A 1 88 ? 2.750 -9.700 -13.662 1.00 87.44 88 PRO A O 1
ATOM 727 N N . VAL A 1 89 ? 4.881 -9.034 -13.534 1.00 86.12 89 VAL A N 1
ATOM 728 C CA . VAL A 1 89 ? 5.406 -10.239 -12.877 1.00 86.12 89 VAL A CA 1
ATOM 729 C C . VAL A 1 89 ? 5.680 -9.961 -11.402 1.00 86.12 89 VAL A C 1
ATOM 731 O O . VAL A 1 89 ? 5.326 -10.770 -10.542 1.00 86.12 89 VAL A O 1
ATOM 734 N N . ALA A 1 90 ? 6.290 -8.816 -11.110 1.00 88.50 90 ALA A N 1
ATOM 735 C CA . ALA A 1 90 ? 6.667 -8.373 -9.780 1.00 88.50 90 ALA A CA 1
ATOM 736 C C . ALA A 1 90 ? 5.762 -7.234 -9.294 1.00 88.50 90 ALA A C 1
ATOM 738 O O . ALA A 1 90 ? 5.135 -6.523 -10.074 1.00 88.50 90 ALA A O 1
ATOM 739 N N . LEU A 1 91 ? 5.712 -7.034 -7.977 1.00 89.31 91 LEU A N 1
ATOM 740 C CA . LEU A 1 91 ? 4.939 -5.950 -7.362 1.00 89.31 91 LEU A CA 1
ATOM 741 C C . LEU A 1 91 ? 5.346 -4.577 -7.925 1.00 89.31 91 LEU A C 1
ATOM 743 O O . LEU A 1 91 ? 4.489 -3.749 -8.216 1.00 89.31 91 LEU A O 1
ATOM 747 N N . GLN A 1 92 ? 6.651 -4.384 -8.133 1.00 89.06 92 GLN A N 1
ATOM 748 C CA . GLN A 1 92 ? 7.254 -3.142 -8.620 1.00 89.06 92 GLN A CA 1
ATOM 749 C C . GLN A 1 92 ? 6.907 -2.821 -10.080 1.00 89.06 92 GLN A C 1
ATOM 751 O O . GLN A 1 92 ? 7.160 -1.706 -10.525 1.00 89.06 92 GLN A O 1
ATOM 756 N N . ASP A 1 93 ? 6.317 -3.765 -10.819 1.00 88.56 93 ASP A N 1
ATOM 757 C CA . ASP A 1 93 ? 5.910 -3.525 -12.204 1.00 88.56 93 ASP A CA 1
ATOM 758 C C . ASP A 1 93 ? 4.683 -2.605 -12.292 1.00 88.56 93 ASP A C 1
ATOM 760 O O . ASP A 1 93 ? 4.444 -2.030 -13.348 1.00 88.56 93 ASP A O 1
ATOM 764 N N . LEU A 1 94 ? 3.914 -2.452 -11.202 1.00 90.25 94 LEU A N 1
ATOM 765 C CA . LEU A 1 94 ? 2.691 -1.635 -11.167 1.00 90.25 94 LEU A CA 1
ATOM 766 C C . LEU A 1 94 ? 2.736 -0.475 -10.166 1.00 90.25 94 LEU A C 1
ATOM 768 O O . LEU A 1 94 ? 1.808 0.325 -10.130 1.00 90.25 94 LEU A O 1
ATOM 772 N N . THR A 1 95 ? 3.772 -0.354 -9.335 1.00 89.62 95 THR A N 1
ATOM 773 C CA . THR A 1 95 ? 3.863 0.730 -8.344 1.00 89.62 95 THR A CA 1
ATOM 774 C C . THR A 1 95 ? 5.309 1.054 -7.986 1.00 89.62 95 THR A C 1
ATOM 776 O O . THR A 1 95 ? 6.152 0.159 -7.905 1.00 89.62 95 THR A O 1
ATOM 779 N N . TYR A 1 96 ? 5.596 2.330 -7.713 1.00 87.69 96 TYR A N 1
ATOM 780 C CA . TYR A 1 96 ? 6.865 2.735 -7.100 1.00 87.69 96 TYR A CA 1
ATOM 781 C C . TYR A 1 96 ? 6.882 2.592 -5.575 1.00 87.69 96 TYR A C 1
ATOM 783 O O . TYR A 1 96 ? 7.929 2.773 -4.945 1.00 87.69 96 TYR A O 1
ATOM 791 N N . LEU A 1 97 ? 5.741 2.266 -4.962 1.00 88.69 97 LEU A N 1
ATOM 792 C CA . LEU A 1 97 ? 5.671 2.047 -3.528 1.00 88.69 97 LEU A CA 1
ATOM 793 C C . LEU A 1 97 ? 6.512 0.819 -3.148 1.00 88.69 97 LEU A C 1
ATOM 795 O O . LEU A 1 97 ? 6.423 -0.232 -3.792 1.00 88.69 97 LEU A O 1
ATOM 799 N N . PRO A 1 98 ? 7.341 0.921 -2.101 1.00 87.25 98 PRO A N 1
ATOM 800 C CA . PRO A 1 98 ? 8.245 -0.155 -1.738 1.00 87.25 98 PRO A CA 1
ATOM 801 C C . PRO A 1 98 ? 7.482 -1.330 -1.109 1.00 87.25 98 PRO A C 1
ATOM 803 O O . PRO A 1 98 ? 6.450 -1.155 -0.457 1.00 87.25 98 PRO A O 1
ATOM 806 N N . GLY A 1 99 ? 8.003 -2.547 -1.302 1.00 87.06 99 GLY A N 1
ATOM 807 C CA . GLY A 1 99 ? 7.353 -3.804 -0.901 1.00 87.06 99 GLY A CA 1
ATOM 808 C C . GLY A 1 99 ? 7.014 -3.885 0.593 1.00 87.06 99 GLY A C 1
ATOM 809 O O . GLY A 1 99 ? 6.065 -4.555 0.993 1.00 87.06 99 GLY A O 1
ATOM 810 N N . GLU A 1 100 ? 7.762 -3.156 1.413 1.00 86.62 100 GLU A N 1
ATOM 811 C CA . GLU A 1 100 ? 7.622 -3.028 2.859 1.00 86.62 100 GLU A CA 1
ATOM 812 C C . GLU A 1 100 ? 6.247 -2.528 3.290 1.00 86.62 100 GLU A C 1
ATOM 814 O O . GLU A 1 100 ? 5.715 -3.002 4.296 1.00 86.62 100 GLU A O 1
ATOM 819 N N . LEU A 1 101 ? 5.651 -1.613 2.516 1.00 88.12 101 LEU A N 1
ATOM 820 C CA . LEU A 1 101 ? 4.300 -1.115 2.768 1.00 88.12 101 LEU A CA 1
ATOM 821 C C . LEU A 1 101 ? 3.271 -2.255 2.741 1.00 88.12 101 LEU A C 1
ATOM 823 O O . LEU A 1 101 ? 2.257 -2.203 3.438 1.00 88.12 101 LEU A O 1
ATOM 827 N N . PHE A 1 102 ? 3.550 -3.304 1.971 1.00 89.00 102 PHE A N 1
ATOM 828 C CA . PHE A 1 102 ? 2.622 -4.383 1.673 1.00 89.00 102 PHE A CA 1
ATOM 829 C C . PHE A 1 102 ? 2.810 -5.625 2.554 1.00 89.00 102 PHE A C 1
ATOM 831 O O . PHE A 1 102 ? 1.986 -6.534 2.495 1.00 89.00 102 PHE A O 1
ATOM 838 N N . LEU A 1 103 ? 3.846 -5.678 3.404 1.00 86.12 103 LEU A N 1
ATOM 839 C CA . LEU A 1 103 ? 4.170 -6.862 4.220 1.00 86.12 103 LEU A CA 1
ATOM 840 C C . LEU A 1 103 ? 3.024 -7.310 5.146 1.00 86.12 103 LEU A C 1
ATOM 842 O O . LEU A 1 103 ? 2.896 -8.497 5.433 1.00 86.12 103 LEU A O 1
ATOM 846 N N . GLY A 1 104 ? 2.191 -6.372 5.602 1.00 83.94 104 GLY A N 1
ATOM 847 C CA . GLY A 1 104 ? 1.015 -6.643 6.441 1.00 83.94 104 GLY A CA 1
ATOM 848 C C . GLY A 1 104 ? -0.317 -6.728 5.685 1.00 83.94 104 GLY A C 1
ATOM 849 O O . GLY A 1 104 ? -1.363 -6.919 6.313 1.00 83.94 104 GLY A O 1
ATOM 850 N N . ALA A 1 105 ? -0.312 -6.551 4.361 1.00 91.81 105 ALA A N 1
ATOM 851 C CA . ALA A 1 105 ? -1.531 -6.504 3.568 1.00 91.81 105 ALA A CA 1
ATOM 852 C C . ALA A 1 105 ? -2.137 -7.905 3.415 1.00 91.81 105 ALA A C 1
ATOM 854 O O . ALA A 1 105 ? -1.485 -8.849 2.977 1.00 91.81 105 ALA A O 1
ATOM 855 N N . THR A 1 106 ? -3.422 -8.044 3.745 1.00 92.69 106 THR A N 1
ATOM 856 C CA . THR A 1 106 ? -4.163 -9.295 3.512 1.00 92.69 106 THR A CA 1
ATOM 857 C C . THR A 1 106 ? -4.518 -9.472 2.036 1.00 92.69 106 THR A C 1
ATOM 859 O O . THR A 1 106 ? -4.624 -10.597 1.552 1.00 92.69 106 THR A O 1
ATOM 862 N N . ARG A 1 107 ? -4.715 -8.360 1.321 1.00 93.44 107 ARG A N 1
ATOM 863 C CA . ARG A 1 107 ? -4.983 -8.313 -0.117 1.00 93.44 107 ARG A CA 1
ATOM 864 C C . ARG A 1 107 ? -4.318 -7.079 -0.708 1.00 93.44 107 ARG A C 1
ATOM 866 O O . ARG A 1 107 ? -4.292 -6.032 -0.069 1.00 93.44 107 ARG A O 1
ATOM 873 N N . ILE A 1 108 ? -3.822 -7.223 -1.928 1.00 94.69 108 ILE A N 1
ATOM 874 C CA . ILE A 1 108 ? -3.275 -6.139 -2.741 1.00 94.69 108 ILE A CA 1
ATOM 875 C C . ILE A 1 108 ? -3.973 -6.256 -4.088 1.00 94.69 108 ILE A C 1
ATOM 877 O O . ILE A 1 108 ? -3.959 -7.333 -4.689 1.00 94.69 108 ILE A O 1
ATOM 881 N N . ILE A 1 109 ? -4.624 -5.178 -4.511 1.00 95.06 109 ILE A N 1
ATOM 882 C CA . ILE A 1 109 ? -5.436 -5.134 -5.724 1.00 95.06 109 ILE A CA 1
ATOM 883 C C . ILE A 1 109 ? -4.964 -3.944 -6.549 1.00 95.06 109 ILE A C 1
ATOM 885 O O . ILE A 1 109 ? -4.769 -2.858 -6.008 1.00 95.06 109 ILE A O 1
ATOM 889 N N . HIS A 1 110 ? -4.784 -4.168 -7.842 1.00 93.94 110 HIS A N 1
ATOM 890 C CA . HIS A 1 110 ? -4.538 -3.133 -8.829 1.00 93.94 110 HIS A CA 1
ATOM 891 C C . HIS A 1 110 ? -5.770 -3.007 -9.723 1.00 93.94 110 HIS A C 1
ATOM 893 O O . HIS A 1 110 ? -6.217 -4.001 -10.300 1.00 93.94 110 HIS A O 1
ATOM 899 N N . TYR A 1 111 ? -6.288 -1.788 -9.848 1.00 91.50 111 TYR A N 1
ATOM 900 C CA . TYR A 1 111 ? -7.387 -1.454 -10.746 1.00 91.50 111 TYR A CA 1
ATOM 901 C C . TYR A 1 111 ? -6.832 -0.704 -11.959 1.00 91.50 111 TYR A C 1
ATOM 903 O O . TYR A 1 111 ? -6.456 0.458 -11.844 1.00 91.50 111 TYR A O 1
ATOM 911 N N . GLY A 1 112 ? -6.786 -1.381 -13.105 1.00 86.94 112 GLY A N 1
ATOM 912 C CA . GLY A 1 112 ? -6.449 -0.802 -14.408 1.00 86.94 112 GLY A CA 1
ATOM 913 C C . GLY A 1 112 ? -7.367 -1.370 -15.490 1.00 86.94 112 GLY A C 1
ATOM 914 O O . GLY A 1 112 ? -8.501 -1.734 -15.194 1.00 86.94 112 GLY A O 1
ATOM 915 N N . GLU A 1 113 ? -6.876 -1.513 -16.726 1.00 84.94 113 GLU A N 1
ATOM 916 C CA . GLU A 1 113 ? -7.637 -2.161 -17.816 1.00 84.94 113 GLU A CA 1
ATOM 917 C C . GLU A 1 113 ? -8.082 -3.587 -17.460 1.00 84.94 113 GLU A C 1
ATOM 919 O O . GLU A 1 113 ? -9.156 -4.036 -17.849 1.00 84.94 113 GLU A O 1
ATOM 924 N N . THR A 1 114 ? -7.260 -4.297 -16.689 1.00 87.62 114 THR A N 1
ATOM 925 C CA . THR A 1 114 ? -7.625 -5.550 -16.028 1.00 87.62 114 THR A CA 1
ATOM 926 C C . THR A 1 114 ? -7.421 -5.386 -14.529 1.00 87.62 114 THR A C 1
ATOM 928 O O . THR A 1 114 ? -6.398 -4.852 -14.086 1.00 87.62 114 THR A O 1
ATOM 931 N N . THR A 1 115 ? -8.380 -5.864 -13.736 1.00 92.38 115 THR A N 1
ATOM 932 C CA . THR A 1 115 ? -8.233 -5.890 -12.279 1.00 92.38 115 THR A CA 1
ATOM 933 C C . THR A 1 115 ? -7.366 -7.079 -11.886 1.00 92.38 115 THR A C 1
ATOM 935 O O . THR A 1 115 ? -7.663 -8.227 -12.222 1.00 92.38 115 THR A O 1
ATOM 938 N N . LEU A 1 116 ? -6.281 -6.804 -11.165 1.00 93.94 116 LEU A N 1
ATOM 939 C CA . LEU A 1 116 ? -5.304 -7.809 -10.762 1.00 93.94 116 LEU A CA 1
ATOM 940 C C . LEU A 1 116 ? -5.231 -7.894 -9.238 1.00 93.94 116 LEU A C 1
ATOM 942 O O . LEU A 1 116 ? -5.247 -6.870 -8.559 1.00 93.94 116 LEU A O 1
ATOM 946 N N . HIS A 1 117 ? -5.064 -9.096 -8.689 1.00 94.56 117 HIS A N 1
ATOM 947 C CA . HIS A 1 117 ? -4.596 -9.266 -7.315 1.00 94.56 117 HIS A CA 1
ATOM 948 C C . HIS A 1 117 ? -3.124 -9.678 -7.288 1.00 94.56 117 HIS A C 1
ATOM 950 O O . HIS A 1 117 ? -2.663 -10.412 -8.163 1.00 94.56 117 HIS A O 1
ATOM 956 N N . PHE A 1 118 ? -2.386 -9.248 -6.264 1.00 92.88 118 PHE A N 1
ATOM 957 C CA . PHE A 1 118 ? -1.041 -9.757 -5.998 1.00 92.88 118 PHE A CA 1
ATOM 958 C C . PHE A 1 118 ? -1.099 -10.830 -4.910 1.00 92.88 118 PHE A C 1
ATOM 960 O O . PHE A 1 118 ? -1.451 -10.554 -3.761 1.00 92.88 118 PHE A O 1
ATOM 967 N N . ARG A 1 119 ? -0.756 -12.070 -5.271 1.00 88.88 119 ARG A N 1
ATOM 968 C CA . ARG A 1 119 ? -0.761 -13.230 -4.369 1.00 88.88 119 ARG A CA 1
ATOM 969 C C . ARG A 1 119 ? 0.393 -14.167 -4.703 1.00 88.88 119 ARG A C 1
ATOM 971 O O . ARG A 1 119 ? 0.722 -14.369 -5.867 1.00 88.88 119 ARG A O 1
ATOM 978 N N . ASP A 1 120 ? 1.017 -14.744 -3.677 1.00 87.44 120 ASP A N 1
ATOM 979 C CA . ASP A 1 120 ? 2.149 -15.672 -3.825 1.00 87.44 120 ASP A CA 1
ATOM 980 C C . ASP A 1 120 ? 3.284 -15.086 -4.685 1.00 87.44 120 ASP A C 1
ATOM 982 O O . ASP A 1 120 ? 3.889 -15.766 -5.514 1.00 87.44 120 ASP A O 1
ATOM 986 N N . LYS A 1 121 ? 3.551 -13.788 -4.477 1.00 87.12 121 LYS A N 1
ATOM 987 C CA . LYS A 1 121 ? 4.551 -12.987 -5.200 1.00 87.12 121 LYS A CA 1
ATOM 988 C C . LYS A 1 121 ? 4.295 -12.845 -6.709 1.00 87.12 121 LYS A C 1
ATOM 990 O O . LYS A 1 121 ? 5.248 -12.652 -7.458 1.00 87.12 121 LYS A O 1
ATOM 995 N N . LYS A 1 122 ? 3.041 -12.965 -7.160 1.00 90.12 122 LYS A N 1
ATOM 996 C CA . LYS A 1 122 ? 2.653 -12.833 -8.572 1.00 90.12 122 LYS A CA 1
ATOM 997 C C . LYS A 1 122 ? 1.346 -12.066 -8.724 1.00 90.12 122 LYS A C 1
ATOM 999 O O . LYS A 1 122 ? 0.444 -12.205 -7.896 1.00 90.12 122 LYS A O 1
ATOM 1004 N N . TRP A 1 123 ? 1.225 -11.321 -9.816 1.00 92.19 123 TRP A N 1
ATOM 1005 C CA . TRP A 1 123 ? -0.051 -10.764 -10.254 1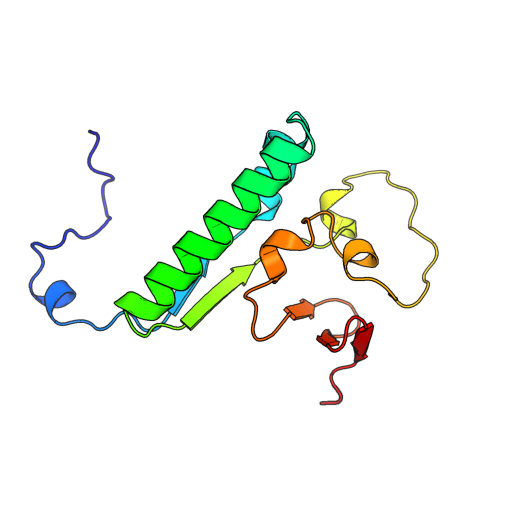.00 92.19 123 TRP A CA 1
ATOM 1006 C C . TR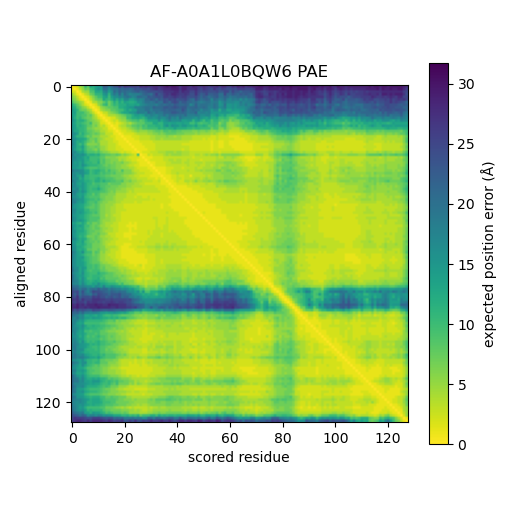P A 1 123 ? -0.902 -11.826 -10.945 1.00 92.19 123 TRP A C 1
ATOM 1008 O O . TRP A 1 123 ? -0.381 -12.681 -11.665 1.00 92.19 123 TRP A O 1
ATOM 1018 N N . ARG A 1 124 ? -2.215 -11.782 -10.715 1.00 91.94 124 ARG A N 1
ATOM 1019 C CA . ARG A 1 124 ? -3.206 -12.615 -11.406 1.00 91.94 124 ARG A CA 1
ATOM 1020 C C . ARG A 1 124 ? -4.463 -11.801 -11.663 1.00 91.94 124 ARG A C 1
ATOM 1022 O O . ARG A 1 124 ? -4.821 -10.979 -10.820 1.00 91.94 124 ARG A O 1
ATOM 1029 N N . ALA A 1 125 ? -5.123 -12.056 -12.787 1.00 90.81 125 ALA A N 1
ATOM 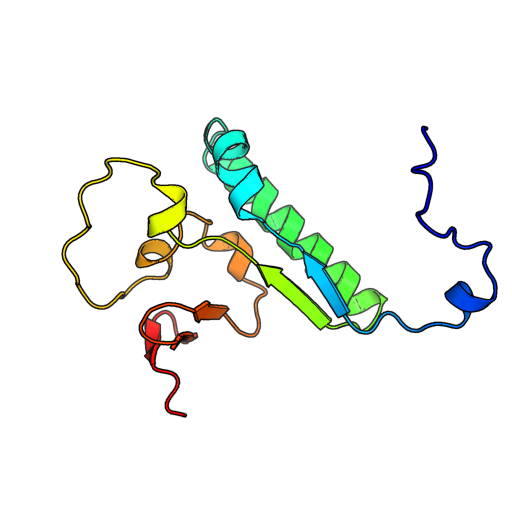1030 C CA . ALA A 1 125 ? -6.454 -11.523 -13.0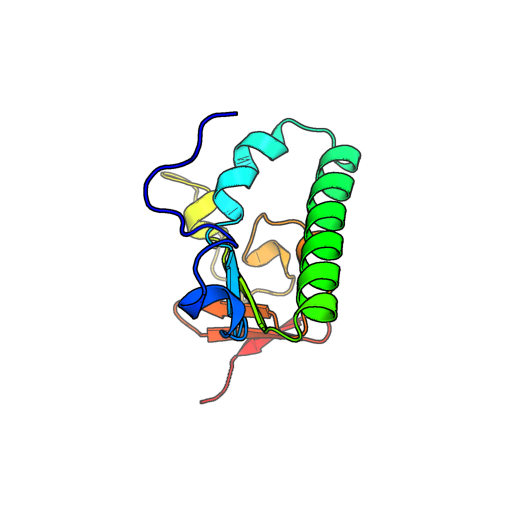32 1.00 90.81 125 ALA A CA 1
ATOM 1031 C C . ALA A 1 125 ? -7.418 -12.000 -11.941 1.00 90.81 125 ALA A C 1
ATOM 1033 O O . ALA A 1 125 ? -7.326 -13.134 -11.461 1.00 90.81 125 ALA A O 1
ATOM 1034 N N . ILE A 1 126 ? -8.300 -11.102 -11.516 1.00 85.81 126 ILE A N 1
ATOM 1035 C CA . ILE A 1 126 ? -9.480 -11.487 -10.755 1.00 85.81 126 ILE A CA 1
ATOM 1036 C C . ILE A 1 126 ? -10.509 -11.892 -11.808 1.00 85.81 126 ILE A C 1
ATOM 1038 O O . ILE A 1 126 ? -11.053 -11.019 -12.475 1.00 85.81 126 ILE A O 1
ATOM 1042 N N . ASP A 1 127 ? -10.701 -13.196 -12.008 1.00 68.81 127 ASP A N 1
ATOM 1043 C CA . ASP A 1 127 ? -11.855 -13.679 -12.769 1.00 68.81 127 ASP A CA 1
ATOM 1044 C C . ASP A 1 127 ? -13.117 -13.224 -12.011 1.00 68.81 127 ASP A C 1
ATOM 1046 O O . ASP A 1 127 ? -13.206 -13.445 -10.797 1.00 68.81 127 ASP A O 1
ATOM 1050 N N . GLU A 1 128 ? -14.014 -12.511 -12.699 1.00 50.31 128 GLU A N 1
ATOM 1051 C CA . GLU A 1 128 ? -15.305 -12.046 -12.158 1.00 50.31 128 GLU A CA 1
ATOM 1052 C C . GLU A 1 128 ? -16.213 -13.207 -11.728 1.00 50.31 128 GLU A C 1
ATOM 1054 O O . GLU A 1 128 ? -16.291 -14.222 -12.462 1.00 50.31 128 GLU A O 1
#

Foldseek 3Di:
DDDDPPDDDCPPPVVVPDAAAEDEAPAPLVCVVVCVPPDPVVLLCVLLVVLVVQVVCCVVRVYHYHYHYAWPVVSVDPPDDPDPDDADFAPVNTHPRDCSNCPNPPWDWDDDPFIWTQDPRGTDGDDD

Secondary structure (DSSP, 8-state):
----TTPPPTT-HHHHT----EEEE--GGGGHHHHHTS-HHHHHHHHHHHHHHHHHHHHHH--EEEE----HHHHT-TTPPPPP-PPP-SGGGT-SS-GGGGTT-S--EEESSSEEEEETTEEEE---

Organism: NCBI:txid45354

Solvent-accessible surface area (backbone atoms only — not comparable to 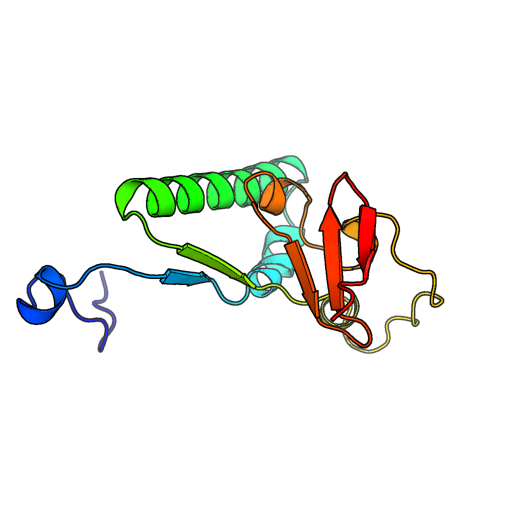full-atom values): 8068 Å² total; per-residue (Å²): 133,86,78,64,84,89,61,84,58,86,83,38,70,76,56,69,73,55,77,64,62,66,49,77,45,81,53,58,51,77,48,45,72,72,46,62,79,48,56,72,68,54,41,50,50,51,36,38,49,51,39,50,51,53,53,48,49,30,66,75,58,72,26,47,77,48,78,42,63,62,42,38,77,63,71,61,45,90,87,57,76,79,73,78,93,61,84,58,56,50,77,67,67,50,22,83,71,60,70,56,51,50,75,83,54,92,74,47,75,47,86,62,101,62,48,28,34,56,54,96,79,30,59,40,74,62,83,129